Protein AF-A0A8C8AWQ1-F1 (afdb_monomer)

Mean predicted aligned error: 13.78 Å

Nearest PDB structures (foldseek):
  6zov-assembly3_C  TM=9.396E-01  e=3.292E-03  Homo sapiens
  7wr7-assembly1_B  TM=6.145E-01  e=1.605E-03  Homo sa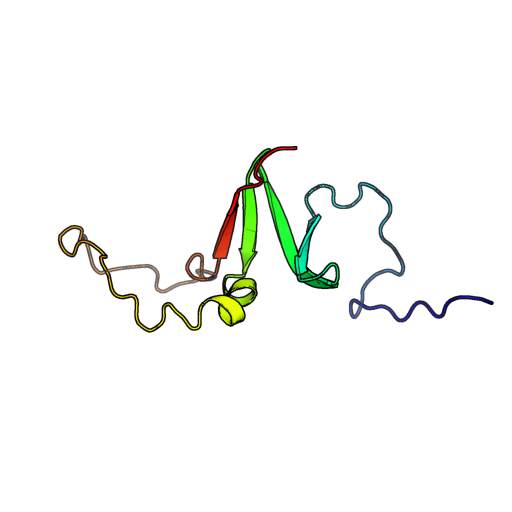piens
  8h3s-assembly1_B  TM=6.093E-01  e=1.408E-03  Homo sapiens
  5lpe-assembly1_A  TM=8.567E-01  e=2.337E-02  Homo sapiens
  5lpf-assembly1_A  TM=8.624E-01  e=9.213E-02  Homo sapiens

InterPro domains:
  IPR001254 Serine proteases, trypsin domain [PF00089] (12-54)
  IPR009003 Peptidase S1, PA clan [SSF50494] (6-58)
  IPR018114 Serine proteases, trypsin family, histidine active site [PS00134] (46-51)

Structure (mmCIF, N/CA/C/O backbone):
data_AF-A0A8C8AWQ1-F1
#
_entry.id   AF-A0A8C8AWQ1-F1
#
loop_
_atom_site.group_PDB
_atom_site.id
_atom_site.type_symbol
_atom_site.label_atom_id
_atom_site.label_alt_id
_atom_site.label_comp_id
_atom_site.label_asym_id
_atom_site.label_entity_id
_atom_site.label_seq_id
_atom_site.pdbx_PDB_ins_code
_atom_site.Cartn_x
_atom_site.Cartn_y
_atom_site.Cartn_z
_atom_site.occupancy
_atom_site.B_iso_or_equiv
_atom_site.auth_seq_id
_atom_site.auth_comp_id
_atom_site.auth_asym_id
_atom_site.auth_atom_id
_atom_site.pdbx_PDB_model_num
ATOM 1 N N . MET A 1 1 ? 30.362 2.283 -9.568 1.00 41.50 1 MET A N 1
ATOM 2 C CA . MET A 1 1 ? 29.654 1.070 -10.035 1.00 41.50 1 MET A CA 1
ATOM 3 C C . MET A 1 1 ? 28.207 1.457 -10.306 1.00 41.50 1 MET A C 1
ATOM 5 O O . MET A 1 1 ? 27.498 1.775 -9.361 1.00 41.50 1 MET A O 1
ATOM 9 N N . ALA A 1 2 ? 27.794 1.551 -11.573 1.00 49.84 2 ALA A N 1
ATOM 10 C CA . ALA A 1 2 ? 26.416 1.897 -11.918 1.00 49.84 2 ALA A CA 1
ATOM 11 C C . ALA A 1 2 ? 25.510 0.694 -11.621 1.00 49.84 2 ALA A C 1
ATOM 13 O O . ALA A 1 2 ? 25.722 -0.400 -12.142 1.00 49.84 2 ALA A O 1
ATOM 14 N N . LYS A 1 3 ? 24.536 0.885 -10.731 1.00 57.88 3 LYS A N 1
ATOM 15 C CA . LYS A 1 3 ? 23.502 -0.101 -10.416 1.00 57.88 3 LYS A CA 1
ATOM 16 C C . LYS A 1 3 ? 22.700 -0.341 -11.694 1.00 57.88 3 LYS A C 1
ATOM 18 O O . LYS A 1 3 ? 22.027 0.573 -12.153 1.00 57.88 3 LYS A O 1
ATOM 23 N N . SER A 1 4 ? 22.789 -1.539 -12.270 1.00 60.25 4 SER A N 1
ATOM 24 C CA . SER A 1 4 ? 21.901 -1.946 -13.361 1.00 60.25 4 SER A CA 1
ATOM 25 C C . SER A 1 4 ? 20.463 -1.885 -12.843 1.00 60.25 4 SER A C 1
ATOM 27 O O . SER A 1 4 ? 20.040 -2.722 -12.039 1.00 60.25 4 SER A O 1
ATOM 29 N N . SER A 1 5 ? 19.738 -0.832 -13.217 1.00 65.12 5 SER A N 1
ATOM 30 C CA . SER A 1 5 ? 18.315 -0.679 -12.944 1.00 65.12 5 SER A CA 1
ATOM 31 C C . SER A 1 5 ? 17.559 -1.598 -13.894 1.00 65.12 5 SER A C 1
ATOM 33 O O . SER A 1 5 ? 16.985 -1.173 -14.892 1.00 65.12 5 SER A O 1
ATOM 35 N N . SER A 1 6 ? 17.562 -2.897 -13.588 1.00 68.38 6 SER A N 1
ATOM 36 C CA . SER A 1 6 ? 16.539 -3.775 -14.146 1.00 68.38 6 SER A CA 1
ATOM 37 C C . SER A 1 6 ? 15.183 -3.147 -13.825 1.00 68.38 6 SER A C 1
ATOM 39 O O . SER A 1 6 ? 14.831 -2.955 -12.655 1.00 68.38 6 SER A O 1
ATOM 41 N N . LEU A 1 7 ? 14.460 -2.741 -14.870 1.00 73.69 7 LEU A N 1
ATOM 42 C CA . LEU A 1 7 ? 13.104 -2.229 -14.740 1.00 73.69 7 LEU A CA 1
ATOM 43 C C . LEU A 1 7 ? 12.271 -3.343 -14.104 1.00 73.69 7 LEU A C 1
ATOM 45 O O . LEU A 1 7 ? 11.996 -4.362 -14.730 1.00 73.69 7 LEU A O 1
ATOM 49 N N . ARG A 1 8 ? 11.917 -3.176 -12.824 1.00 80.56 8 ARG A N 1
ATOM 50 C CA . ARG A 1 8 ? 11.103 -4.163 -12.094 1.00 80.56 8 ARG A CA 1
ATOM 51 C C . ARG A 1 8 ? 9.661 -4.199 -12.594 1.00 80.56 8 ARG A C 1
ATOM 53 O O . ARG A 1 8 ? 8.967 -5.183 -12.370 1.00 80.56 8 ARG A O 1
ATOM 60 N N . ILE A 1 9 ? 9.230 -3.123 -13.249 1.00 84.81 9 ILE A N 1
ATOM 61 C CA . ILE A 1 9 ? 7.928 -2.981 -13.891 1.00 84.81 9 ILE A CA 1
ATOM 62 C C . ILE A 1 9 ? 8.157 -3.001 -15.405 1.00 84.81 9 ILE A C 1
ATOM 64 O O . ILE A 1 9 ? 8.866 -2.145 -15.934 1.00 84.81 9 ILE A O 1
ATOM 68 N N . VAL A 1 10 ? 7.585 -3.987 -16.100 1.00 89.06 10 VAL A N 1
ATOM 69 C CA . VAL A 1 10 ? 7.716 -4.138 -17.560 1.00 89.06 10 VAL A CA 1
ATOM 70 C C . VAL A 1 10 ? 7.089 -2.928 -18.258 1.00 89.06 10 VAL A C 1
ATOM 72 O O . VAL A 1 10 ? 5.944 -2.587 -17.980 1.00 89.06 10 VAL A O 1
ATOM 75 N N . GLY A 1 11 ? 7.847 -2.265 -19.136 1.00 89.38 11 GLY A N 1
ATOM 76 C CA . GLY A 1 11 ? 7.420 -1.023 -19.797 1.00 89.38 11 GLY A CA 1
ATOM 77 C C . GLY A 1 11 ? 7.372 0.205 -18.877 1.00 89.38 11 GLY A C 1
ATOM 78 O O . GLY A 1 11 ? 6.908 1.260 -19.298 1.00 89.38 11 GLY A O 1
ATOM 79 N N . GLY A 1 12 ? 7.828 0.075 -17.627 1.00 85.25 12 GLY A N 1
ATOM 80 C CA . GLY A 1 12 ? 7.881 1.169 -16.665 1.00 85.25 12 GLY A CA 1
ATOM 81 C C . GLY A 1 12 ? 9.084 2.093 -16.858 1.00 85.25 12 GLY A C 1
ATOM 82 O O . GLY A 1 12 ? 10.007 1.811 -17.622 1.00 85.25 12 GLY A O 1
ATOM 83 N N . LEU A 1 13 ? 9.080 3.196 -16.111 1.00 86.56 13 LEU A N 1
ATOM 84 C CA . LEU A 1 13 ? 10.198 4.135 -16.036 1.00 86.56 13 LEU A CA 1
ATOM 85 C C . LEU A 1 13 ? 11.220 3.699 -14.974 1.00 86.56 13 LEU A C 1
ATOM 87 O O . LEU A 1 13 ? 10.914 2.920 -14.069 1.00 86.56 13 LEU A O 1
ATOM 91 N N . SER A 1 14 ? 12.449 4.209 -15.084 1.00 80.00 14 SER A N 1
ATOM 92 C CA . SER A 1 14 ? 13.580 3.838 -14.219 1.00 80.00 14 SER A CA 1
ATOM 93 C C . SER A 1 14 ? 13.409 4.230 -12.750 1.00 80.00 14 SER A C 1
ATOM 95 O O . SER A 1 14 ? 14.003 3.592 -11.879 1.00 80.00 14 SER A O 1
ATOM 97 N N . SER A 1 15 ? 12.619 5.263 -12.467 1.00 82.44 15 SER A N 1
ATOM 98 C CA . SER A 1 15 ? 12.369 5.768 -11.117 1.00 82.44 15 SER A CA 1
ATOM 99 C C . SER A 1 15 ? 11.106 6.622 -11.089 1.00 82.44 15 SER A C 1
ATOM 101 O O . SER A 1 15 ? 10.844 7.347 -12.044 1.00 82.44 15 SER A O 1
ATOM 103 N N . ALA A 1 16 ? 10.366 6.547 -9.985 1.00 87.44 16 ALA A N 1
ATOM 104 C CA . ALA A 1 16 ? 9.404 7.572 -9.596 1.00 87.44 16 ALA A CA 1
ATOM 105 C C . ALA A 1 16 ? 10.102 8.559 -8.651 1.00 87.44 16 ALA A C 1
ATOM 107 O O . ALA A 1 16 ? 10.947 8.142 -7.849 1.00 87.44 16 ALA A O 1
ATOM 108 N N . GLU A 1 17 ? 9.759 9.836 -8.742 1.00 91.31 17 GLU A N 1
ATOM 109 C CA . GLU A 1 17 ? 10.163 10.843 -7.771 1.00 91.31 17 GLU A CA 1
ATOM 110 C C . GLU A 1 17 ? 9.296 10.753 -6.508 1.00 91.31 17 GLU A C 1
ATOM 112 O O . GLU A 1 17 ? 8.190 10.194 -6.485 1.00 91.31 17 GLU A O 1
ATOM 117 N N . THR A 1 18 ? 9.822 11.280 -5.403 1.00 90.38 18 THR A N 1
ATOM 118 C CA . THR A 1 18 ? 9.072 11.349 -4.148 1.00 90.38 18 THR A CA 1
ATOM 119 C C . THR A 1 18 ? 7.843 12.228 -4.346 1.00 90.38 18 THR A C 1
ATOM 121 O O . THR A 1 18 ? 7.968 13.426 -4.572 1.00 90.38 18 THR A O 1
ATOM 124 N N . GLY A 1 19 ? 6.658 11.640 -4.187 1.00 92.38 19 GLY A N 1
ATOM 125 C CA . GLY A 1 19 ? 5.393 12.364 -4.303 1.00 92.38 19 GLY A CA 1
ATOM 126 C C . GLY A 1 19 ? 4.687 12.220 -5.649 1.00 92.38 19 GLY A C 1
ATOM 127 O O . GLY A 1 19 ? 3.568 12.707 -5.751 1.00 92.38 19 GLY A O 1
ATOM 128 N N . ASP A 1 20 ? 5.247 11.492 -6.622 1.00 94.56 20 ASP A N 1
ATOM 129 C CA . ASP A 1 20 ? 4.537 11.191 -7.879 1.00 94.56 20 ASP A CA 1
ATOM 130 C C . ASP A 1 20 ? 3.223 10.434 -7.624 1.00 94.56 20 ASP A C 1
ATOM 132 O O . ASP A 1 20 ? 2.217 10.643 -8.299 1.00 94.56 20 ASP A O 1
ATOM 136 N N . TRP A 1 21 ? 3.233 9.551 -6.616 1.00 94.69 21 TRP A N 1
ATOM 137 C CA . TRP A 1 21 ? 2.122 8.663 -6.268 1.00 94.69 21 TRP A CA 1
ATOM 138 C C . TRP A 1 21 ? 1.942 8.596 -4.743 1.00 94.69 21 TRP A C 1
ATOM 140 O O . TRP A 1 21 ? 2.237 7.566 -4.132 1.00 94.69 21 TRP A O 1
ATOM 150 N N . PRO A 1 22 ? 1.476 9.675 -4.086 1.00 94.69 22 PRO A N 1
ATOM 151 C CA . PRO A 1 22 ? 1.451 9.771 -2.623 1.00 94.69 22 PRO A CA 1
ATOM 152 C C . PRO A 1 22 ? 0.480 8.775 -1.971 1.00 94.69 22 PRO A C 1
ATOM 154 O O . PRO A 1 22 ? 0.582 8.488 -0.782 1.00 94.69 22 PRO A O 1
ATOM 157 N N . TRP A 1 23 ? -0.448 8.215 -2.748 1.00 96.12 23 TRP A N 1
ATOM 158 C CA . TRP A 1 23 ? -1.353 7.152 -2.317 1.00 96.12 23 TRP A CA 1
ATOM 159 C C . TRP A 1 23 ? -0.767 5.740 -2.445 1.00 96.12 23 TRP A C 1
ATOM 161 O O . TRP A 1 23 ? -1.397 4.793 -1.975 1.00 96.12 23 TRP A O 1
ATOM 171 N N . GLN A 1 24 ? 0.389 5.556 -3.087 1.00 96.00 24 GLN A N 1
ATOM 172 C CA . GLN A 1 24 ? 0.974 4.232 -3.290 1.00 96.00 24 GLN A CA 1
ATOM 173 C C . GLN A 1 24 ? 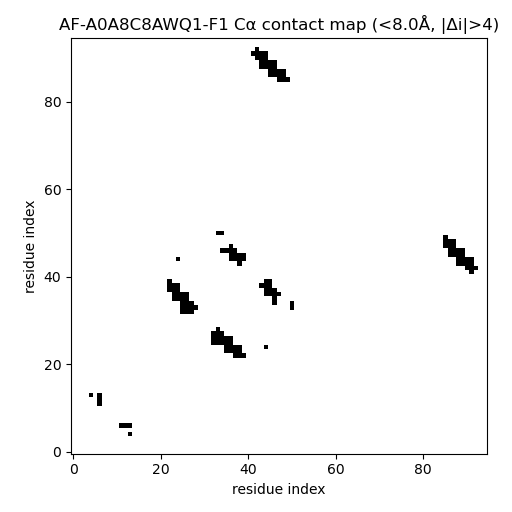1.567 3.696 -1.984 1.00 96.00 24 GLN A C 1
ATOM 175 O O . GLN A 1 24 ? 2.493 4.271 -1.417 1.00 96.00 24 GLN A O 1
ATOM 180 N N . ALA A 1 25 ? 1.071 2.545 -1.535 1.00 95.62 25 ALA A N 1
ATOM 181 C CA . ALA A 1 25 ? 1.520 1.881 -0.320 1.00 95.62 25 ALA A CA 1
ATOM 182 C C . ALA A 1 25 ? 2.126 0.500 -0.615 1.00 95.62 25 ALA A C 1
ATOM 184 O O . ALA A 1 25 ? 1.726 -0.214 -1.537 1.00 95.62 25 ALA A O 1
ATOM 185 N N . SER A 1 26 ? 3.097 0.111 0.212 1.00 94.12 26 SER A N 1
ATOM 186 C CA . SER A 1 26 ? 3.756 -1.196 0.172 1.00 94.12 26 SER A CA 1
ATOM 187 C C . SER A 1 26 ? 3.256 -2.049 1.334 1.00 94.12 26 SER A C 1
ATOM 189 O O . SER A 1 26 ? 3.531 -1.738 2.493 1.00 94.12 26 SER A O 1
ATOM 191 N N . LEU A 1 27 ? 2.546 -3.139 1.036 1.00 92.75 27 LEU A N 1
ATOM 192 C CA . LEU A 1 27 ? 2.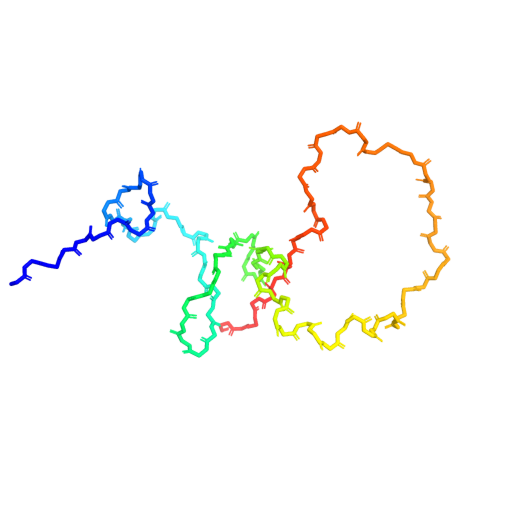232 -4.156 2.035 1.00 92.75 27 LEU A CA 1
ATOM 193 C C . LEU A 1 27 ? 3.458 -5.040 2.236 1.00 92.75 27 LEU A C 1
ATOM 195 O O . LEU A 1 27 ? 3.927 -5.694 1.297 1.00 92.75 27 LEU A O 1
ATOM 199 N N . GLN A 1 28 ? 3.968 -5.062 3.465 1.00 91.88 28 GLN A N 1
ATOM 200 C CA . GLN A 1 28 ? 5.190 -5.778 3.810 1.00 91.88 28 GLN A CA 1
ATOM 201 C C . GLN A 1 28 ? 4.938 -6.889 4.828 1.00 91.88 28 GLN A C 1
ATOM 203 O O . GLN A 1 28 ? 4.100 -6.773 5.721 1.00 91.88 28 GLN A O 1
ATOM 208 N N . TYR A 1 29 ? 5.708 -7.966 4.708 1.00 85.69 29 TYR A N 1
ATOM 209 C CA . TYR A 1 29 ? 5.811 -9.016 5.717 1.00 85.69 29 TYR A CA 1
ATOM 210 C C . TYR A 1 29 ? 7.287 -9.302 5.977 1.00 85.69 29 TYR A C 1
ATOM 212 O O . TYR A 1 29 ? 8.031 -9.542 5.025 1.00 85.69 29 TYR A O 1
ATOM 220 N N . ASN A 1 30 ? 7.708 -9.251 7.244 1.00 90.38 30 ASN A N 1
ATOM 221 C CA . ASN A 1 30 ? 9.115 -9.338 7.657 1.00 90.38 30 ASN A CA 1
ATOM 222 C C . ASN A 1 30 ? 10.015 -8.340 6.900 1.00 90.38 30 ASN A C 1
ATOM 224 O O . ASN A 1 30 ? 11.076 -8.715 6.412 1.00 90.38 30 ASN A O 1
ATOM 228 N N . ASN A 1 31 ? 9.565 -7.085 6.759 1.00 91.12 31 ASN A N 1
ATOM 229 C CA . ASN A 1 31 ? 10.255 -6.011 6.020 1.00 91.12 31 ASN A CA 1
ATOM 230 C C . ASN A 1 31 ? 10.499 -6.303 4.524 1.00 91.12 31 ASN A C 1
ATOM 232 O O . ASN A 1 31 ? 11.363 -5.696 3.893 1.00 91.12 31 ASN A O 1
ATOM 236 N N . ILE A 1 32 ? 9.745 -7.241 3.943 1.00 90.56 32 ILE A N 1
ATOM 237 C CA . ILE A 1 32 ? 9.806 -7.583 2.520 1.00 90.56 32 ILE A CA 1
ATOM 238 C C . ILE A 1 32 ? 8.482 -7.195 1.865 1.00 90.56 32 ILE A C 1
ATOM 240 O O . ILE A 1 32 ? 7.417 -7.612 2.325 1.00 90.56 32 ILE A O 1
ATOM 244 N N . HIS A 1 33 ? 8.551 -6.431 0.770 1.00 91.88 33 HIS A N 1
ATOM 245 C CA . HIS A 1 33 ? 7.397 -6.095 -0.069 1.00 91.88 33 HIS A CA 1
ATOM 246 C C . HIS A 1 33 ? 6.719 -7.358 -0.613 1.00 91.88 33 HIS A C 1
ATOM 248 O O . HIS A 1 33 ? 7.381 -8.225 -1.185 1.00 91.88 33 HIS A O 1
ATOM 254 N N . ARG A 1 34 ? 5.396 -7.445 -0.451 1.00 91.25 34 ARG A N 1
ATOM 255 C CA . ARG A 1 34 ? 4.574 -8.560 -0.945 1.00 91.25 34 ARG A CA 1
ATOM 256 C C . ARG A 1 34 ? 3.540 -8.117 -1.966 1.00 91.25 34 ARG A C 1
ATOM 258 O O . ARG A 1 34 ? 3.363 -8.799 -2.966 1.00 91.25 34 ARG A O 1
ATOM 265 N N . CYS A 1 35 ? 2.881 -6.992 -1.709 1.00 93.38 35 CYS A N 1
ATOM 266 C CA . CYS A 1 35 ? 1.818 -6.468 -2.556 1.00 93.38 35 CYS A CA 1
ATOM 267 C C . CYS A 1 35 ? 1.775 -4.941 -2.539 1.00 93.38 35 CYS A C 1
ATOM 269 O O . CYS A 1 35 ? 2.223 -4.299 -1.585 1.00 93.38 35 CYS A O 1
ATOM 271 N N . GLY A 1 36 ? 1.168 -4.366 -3.576 1.00 93.69 36 GLY A N 1
ATOM 272 C CA . GLY A 1 36 ? 0.757 -2.964 -3.591 1.00 93.69 36 GLY A CA 1
ATOM 273 C C . GLY A 1 36 ? -0.564 -2.733 -2.853 1.00 93.69 36 GLY A C 1
ATOM 274 O O . GLY A 1 36 ? -1.390 -3.638 -2.710 1.00 93.69 36 GLY A O 1
ATOM 275 N N . ALA A 1 37 ? -0.764 -1.504 -2.396 1.00 95.19 37 ALA A N 1
ATOM 276 C CA . ALA A 1 37 ? -2.023 -1.007 -1.857 1.00 95.19 37 ALA A CA 1
ATOM 277 C C . ALA A 1 37 ? -2.183 0.484 -2.184 1.00 95.19 37 ALA A C 1
ATOM 279 O O . ALA A 1 37 ? -1.211 1.158 -2.518 1.00 95.19 37 ALA A O 1
ATOM 280 N N . THR A 1 38 ? -3.402 1.000 -2.058 1.00 96.19 38 THR A N 1
ATOM 281 C CA . THR A 1 38 ? -3.729 2.406 -2.320 1.00 96.19 38 THR A CA 1
ATOM 282 C C . THR A 1 38 ? -4.348 3.046 -1.085 1.00 96.19 38 THR A C 1
ATOM 284 O O . THR A 1 38 ? -5.293 2.500 -0.517 1.00 96.19 38 THR A O 1
ATOM 287 N N . LEU A 1 39 ? -3.831 4.202 -0.667 1.00 95.62 39 LEU A N 1
ATOM 288 C CA . LEU A 1 39 ? -4.413 5.038 0.381 1.00 95.62 39 LEU A CA 1
ATOM 289 C C . LEU A 1 39 ? -5.702 5.687 -0.119 1.00 95.62 39 LEU A C 1
ATOM 291 O O . LEU A 1 39 ? -5.682 6.458 -1.072 1.00 95.62 39 LEU A O 1
ATOM 295 N N . ILE A 1 40 ? -6.817 5.371 0.538 1.00 95.00 40 ILE A N 1
ATOM 296 C CA . ILE A 1 40 ? -8.153 5.874 0.176 1.00 95.00 40 ILE A CA 1
ATOM 297 C C . ILE A 1 40 ? -8.737 6.811 1.239 1.00 95.00 40 ILE A C 1
ATOM 299 O O . ILE A 1 40 ? -9.751 7.460 1.011 1.00 95.00 40 ILE A O 1
ATOM 303 N N . SER A 1 41 ? -8.116 6.872 2.418 1.00 92.75 41 SER A N 1
ATOM 304 C CA . SER A 1 41 ? -8.400 7.861 3.461 1.00 92.75 41 SER A CA 1
ATOM 305 C C . SER A 1 41 ? -7.230 7.926 4.439 1.00 92.75 41 SER A C 1
ATOM 307 O O . SER A 1 41 ? -6.369 7.049 4.427 1.00 92.75 41 SER A O 1
ATOM 309 N N . ASN A 1 42 ? -7.259 8.875 5.374 1.00 93.38 42 ASN A N 1
ATOM 310 C CA . ASN A 1 42 ? -6.260 9.023 6.437 1.00 93.38 42 ASN A CA 1
ATOM 311 C C . ASN A 1 42 ? -6.042 7.755 7.279 1.00 93.38 42 ASN A C 1
ATOM 313 O O . ASN A 1 42 ? -5.058 7.671 8.004 1.00 93.38 42 ASN A O 1
ATOM 317 N N . THR A 1 43 ? -6.963 6.785 7.237 1.00 92.75 43 THR A N 1
ATOM 318 C CA . THR A 1 43 ? -6.858 5.581 8.065 1.00 92.75 43 THR A CA 1
ATOM 319 C C . THR A 1 43 ? -7.184 4.273 7.351 1.00 92.75 43 THR A C 1
ATOM 321 O O . THR A 1 43 ? -7.301 3.240 8.013 1.00 92.75 43 THR A O 1
ATOM 324 N N . TRP A 1 44 ? -7.328 4.293 6.024 1.00 93.44 44 TRP A N 1
ATOM 325 C CA . TRP A 1 44 ? -7.678 3.105 5.246 1.00 93.44 44 TRP A CA 1
ATOM 326 C C . TRP A 1 44 ? -6.850 2.995 3.970 1.00 93.44 44 TRP A C 1
ATOM 328 O O . TRP A 1 44 ? -6.771 3.939 3.181 1.00 93.44 44 TRP A O 1
ATOM 338 N N . LEU A 1 45 ? -6.309 1.799 3.753 1.00 95.25 45 LEU A N 1
ATOM 339 C CA . LEU A 1 45 ? -5.788 1.344 2.473 1.00 95.25 45 LEU A CA 1
ATOM 340 C C . LEU A 1 45 ? -6.769 0.364 1.826 1.00 95.25 45 LEU A C 1
ATOM 342 O O . LEU A 1 45 ? -7.516 -0.332 2.519 1.00 95.25 45 LEU A O 1
ATOM 346 N N . VAL A 1 46 ? -6.680 0.231 0.509 1.00 93.88 46 VAL A N 1
ATOM 347 C CA . VAL A 1 46 ? -7.294 -0.861 -0.246 1.00 93.88 46 VAL A CA 1
ATOM 348 C C . VAL A 1 46 ? -6.231 -1.664 -0.991 1.00 93.88 46 VAL A C 1
ATOM 350 O O . VAL A 1 46 ? -5.262 -1.107 -1.503 1.00 93.88 46 VAL A O 1
ATOM 353 N N . SER A 1 47 ? -6.385 -2.985 -1.029 1.00 93.06 47 SER A N 1
ATOM 354 C CA . SER A 1 47 ? -5.509 -3.905 -1.763 1.00 93.06 47 SER A CA 1
ATOM 355 C C . SER A 1 47 ? -6.298 -5.119 -2.259 1.00 93.06 47 SER A C 1
ATOM 357 O O . SER A 1 47 ? -7.489 -5.258 -1.975 1.00 93.06 47 SER A O 1
ATOM 359 N N . ALA A 1 48 ? -5.651 -6.012 -3.002 1.00 90.94 48 ALA A N 1
ATOM 360 C CA . ALA A 1 48 ? -6.258 -7.258 -3.440 1.00 90.94 48 ALA A CA 1
ATOM 361 C C . ALA A 1 48 ? -6.337 -8.270 -2.283 1.00 90.94 48 ALA A C 1
ATOM 363 O O . ALA A 1 48 ? -5.380 -8.477 -1.542 1.00 90.94 48 ALA A O 1
ATOM 364 N N . ALA A 1 49 ? -7.458 -8.973 -2.161 1.00 86.31 49 ALA A N 1
ATOM 365 C CA . ALA A 1 49 ? -7.713 -9.949 -1.107 1.00 86.31 49 ALA A CA 1
ATOM 366 C C . ALA A 1 49 ? -6.736 -11.129 -1.131 1.00 86.31 49 ALA A C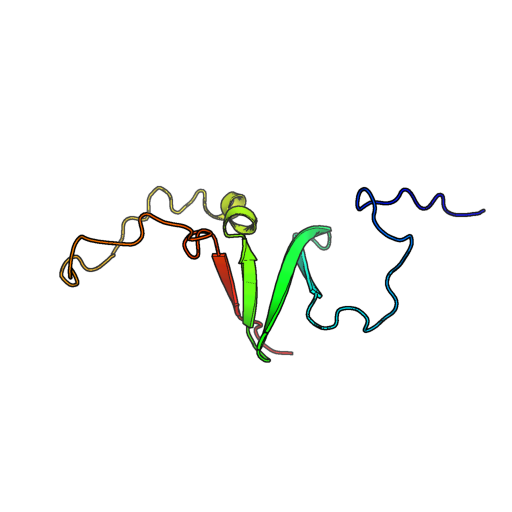 1
ATOM 368 O O . ALA A 1 49 ? -6.400 -11.687 -0.088 1.00 86.31 49 ALA A O 1
ATOM 369 N N . HIS A 1 50 ? -6.224 -11.497 -2.309 1.00 87.19 50 HIS A N 1
ATOM 370 C CA . HIS A 1 50 ? -5.237 -12.569 -2.417 1.00 87.19 50 HIS A CA 1
ATOM 371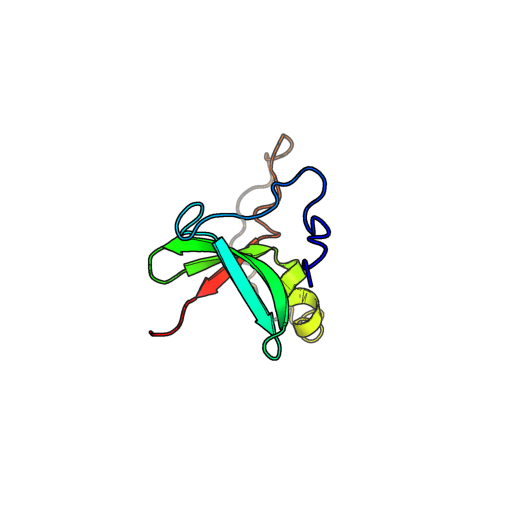 C C . HIS A 1 50 ? -3.894 -12.224 -1.764 1.00 87.19 50 HIS A C 1
ATOM 373 O O . HIS A 1 50 ? -3.186 -13.140 -1.365 1.00 87.19 50 HIS A O 1
ATOM 379 N N . CYS A 1 51 ? -3.589 -10.940 -1.549 1.00 87.38 51 CYS A N 1
ATOM 380 C CA . CYS A 1 51 ? -2.405 -10.513 -0.801 1.00 87.38 51 CYS A CA 1
ATOM 381 C C . CYS A 1 51 ? -2.420 -10.971 0.665 1.00 87.38 51 CYS A C 1
ATOM 383 O O . CYS A 1 51 ? -1.386 -10.953 1.329 1.00 87.38 51 CYS A O 1
ATOM 385 N N . PHE A 1 52 ? -3.584 -11.397 1.167 1.00 82.12 52 PHE A N 1
ATOM 386 C CA . PHE A 1 52 ? -3.782 -11.880 2.532 1.00 82.12 52 PHE A CA 1
ATOM 387 C C . PHE A 1 52 ? -4.113 -13.381 2.595 1.00 82.12 52 PHE A C 1
ATOM 389 O O . PHE A 1 52 ? -4.151 -13.943 3.691 1.00 82.12 52 PHE A O 1
ATOM 396 N N . ARG A 1 53 ? -4.330 -14.049 1.447 1.00 67.75 53 ARG A N 1
ATOM 397 C CA . ARG A 1 53 ? -4.805 -15.446 1.378 1.00 67.75 53 ARG A CA 1
ATOM 398 C C . ARG A 1 53 ? -3.843 -16.454 2.013 1.00 67.75 53 ARG A C 1
ATOM 400 O O . ARG A 1 53 ? -4.323 -17.373 2.669 1.00 67.75 53 ARG A O 1
ATOM 407 N N . ASP A 1 54 ? -2.530 -16.236 1.951 1.00 58.53 54 ASP A N 1
ATOM 408 C CA . ASP A 1 54 ? -1.543 -17.143 2.569 1.00 58.53 54 ASP A CA 1
ATOM 409 C C . ASP A 1 54 ? -1.553 -17.115 4.110 1.00 58.53 54 ASP A C 1
ATOM 411 O O . ASP A 1 54 ? -1.046 -18.029 4.753 1.00 58.53 54 ASP A O 1
ATOM 415 N N . ARG A 1 55 ? -2.182 -16.104 4.729 1.00 53.97 55 ARG A N 1
ATOM 416 C CA . ARG A 1 55 ? -2.478 -16.079 6.177 1.00 53.97 55 ARG A CA 1
ATOM 417 C C . ARG A 1 55 ? -3.935 -16.407 6.510 1.00 53.97 55 ARG A C 1
ATOM 419 O O . ARG A 1 55 ? -4.291 -16.471 7.682 1.00 53.97 55 ARG A O 1
ATOM 426 N N . LEU A 1 56 ? -4.763 -16.642 5.493 1.00 53.84 56 LEU A N 1
ATOM 427 C CA . LEU A 1 56 ? -6.183 -16.979 5.604 1.00 53.84 56 LEU A CA 1
ATOM 428 C C . LEU A 1 56 ? -6.477 -18.463 5.329 1.00 53.84 56 LEU A C 1
ATOM 430 O O . LEU A 1 56 ? -7.643 -18.855 5.290 1.00 53.84 56 LEU A O 1
ATOM 434 N N . LEU A 1 57 ? -5.454 -19.322 5.258 1.00 48.94 57 LEU A N 1
ATOM 435 C CA . LEU A 1 57 ? -5.609 -20.781 5.387 1.00 48.94 57 LEU A CA 1
ATOM 436 C C . LEU A 1 57 ? -5.943 -21.223 6.830 1.00 48.94 57 LEU A C 1
ATOM 438 O O . LEU A 1 57 ? -5.644 -22.340 7.231 1.00 48.94 57 LEU A O 1
ATOM 442 N N . LEU A 1 58 ? -6.602 -20.357 7.604 1.00 48.56 58 LEU A N 1
ATOM 443 C CA . LEU A 1 58 ? -7.373 -20.722 8.794 1.00 48.56 58 LEU A CA 1
ATOM 444 C C . LEU A 1 58 ? -8.852 -20.310 8.698 1.00 48.56 58 LEU A C 1
ATOM 446 O O . LEU A 1 58 ? -9.573 -20.475 9.672 1.00 48.56 58 LEU A O 1
ATOM 450 N N . LEU A 1 59 ? -9.339 -19.800 7.557 1.00 47.00 59 LEU A N 1
ATOM 451 C CA . LEU A 1 59 ? -10.761 -19.449 7.397 1.00 47.00 59 LEU A CA 1
ATOM 452 C C . LEU A 1 59 ? -11.397 -19.997 6.109 1.00 47.00 59 LEU A C 1
ATOM 454 O O . LEU A 1 59 ? -12.452 -19.518 5.710 1.00 47.00 59 LEU A O 1
ATOM 458 N N . GLN A 1 60 ? -10.852 -21.056 5.498 1.00 44.75 60 GLN A N 1
ATOM 459 C CA . GLN A 1 60 ? -11.732 -21.951 4.721 1.00 44.75 60 GLN A CA 1
ATOM 460 C C . GLN A 1 60 ? -12.636 -22.794 5.646 1.00 44.75 60 GLN A C 1
ATOM 462 O O . GLN A 1 60 ? -13.602 -23.386 5.183 1.00 44.75 60 GLN A O 1
ATOM 467 N N . THR A 1 61 ? -12.388 -22.781 6.963 1.00 40.44 61 THR A N 1
ATOM 468 C CA . THR A 1 61 ? -13.229 -23.418 7.994 1.00 40.44 61 THR A CA 1
ATOM 469 C C . THR A 1 61 ? -14.005 -22.433 8.876 1.00 40.44 61 THR A C 1
ATOM 471 O O . THR A 1 61 ? -14.635 -22.852 9.844 1.00 40.44 61 THR A O 1
ATOM 474 N N . ALA A 1 62 ? -14.045 -21.139 8.542 1.00 43.75 62 ALA A N 1
ATOM 475 C CA . ALA A 1 62 ? -14.888 -20.169 9.246 1.00 43.75 62 ALA A CA 1
ATOM 476 C C . ALA A 1 62 ? -16.049 -19.673 8.388 1.00 43.75 62 ALA A C 1
ATOM 478 O O . ALA A 1 62 ? -16.285 -18.479 8.220 1.00 43.75 62 ALA A O 1
ATOM 479 N N . THR A 1 63 ? -16.877 -20.611 7.949 1.00 42.66 63 THR A N 1
ATOM 480 C CA . THR A 1 63 ? -18.321 -20.374 7.954 1.00 42.66 63 THR A CA 1
ATOM 481 C C . THR A 1 63 ? -18.793 -20.290 9.413 1.00 42.66 63 THR A C 1
ATOM 483 O O . THR A 1 63 ? -19.333 -21.246 9.962 1.00 42.66 63 THR A O 1
ATOM 486 N N . ARG A 1 64 ? -18.533 -19.168 10.094 1.00 43.62 64 ARG A N 1
ATOM 487 C CA . ARG A 1 64 ? -19.114 -18.844 11.409 1.00 43.62 64 ARG A CA 1
ATOM 488 C C . ARG A 1 64 ? -19.027 -17.324 11.577 1.00 43.62 64 ARG A C 1
ATOM 490 O O . ARG A 1 64 ? -17.955 -16.807 11.832 1.00 43.62 64 ARG A O 1
ATOM 497 N N . SER A 1 65 ? -20.050 -16.505 11.380 1.00 43.41 65 SER A N 1
ATOM 498 C CA . SER A 1 65 ? -21.487 -16.704 11.256 1.00 43.41 65 SER A CA 1
ATOM 499 C C . SER A 1 65 ? -22.001 -15.571 10.359 1.00 43.41 65 SER A C 1
ATOM 501 O O . SER A 1 65 ? -22.220 -14.461 10.838 1.00 43.41 65 SER A O 1
ATOM 503 N N . TYR A 1 66 ? -22.152 -15.812 9.055 1.00 44.53 66 TYR A N 1
ATOM 504 C CA . TYR A 1 66 ? -22.995 -14.940 8.236 1.00 44.53 66 TYR A CA 1
ATOM 505 C C . TYR A 1 66 ? -24.440 -15.212 8.653 1.00 44.53 66 TYR A C 1
ATOM 507 O O . TYR A 1 66 ? -24.904 -16.346 8.571 1.00 44.53 66 TYR A O 1
ATOM 515 N N . ASN A 1 67 ? -25.114 -14.192 9.182 1.00 35.22 67 ASN A N 1
ATOM 516 C CA . ASN A 1 67 ? -26.499 -14.279 9.627 1.00 35.22 67 ASN A CA 1
ATOM 517 C C . ASN A 1 67 ? -27.414 -14.434 8.386 1.00 35.22 67 ASN A C 1
ATOM 519 O O . ASN A 1 67 ? -27.438 -13.520 7.559 1.00 35.22 67 ASN A O 1
ATOM 523 N N . PRO A 1 68 ? -28.122 -15.566 8.198 1.00 43.03 68 PRO A N 1
ATOM 524 C CA . PRO A 1 68 ? -28.765 -15.921 6.926 1.00 43.03 68 PRO A CA 1
ATOM 525 C C . PRO A 1 68 ? -30.096 -15.201 6.640 1.00 43.03 68 PRO A C 1
ATOM 527 O O . PRO A 1 68 ? -30.798 -15.571 5.704 1.00 43.03 68 PRO A O 1
ATOM 530 N N . THR A 1 69 ? -30.476 -14.180 7.411 1.00 44.62 69 THR A N 1
ATOM 531 C CA . THR A 1 69 ? -31.788 -13.520 7.278 1.00 44.62 69 THR A CA 1
ATOM 532 C C . THR A 1 69 ? -31.797 -12.231 6.461 1.00 44.62 69 THR A C 1
ATOM 534 O O . THR A 1 69 ? -32.872 -11.681 6.249 1.00 44.62 69 THR A O 1
ATOM 537 N N . PHE A 1 70 ? -30.664 -11.764 5.929 1.00 46.16 70 PHE A N 1
ATOM 538 C CA . PHE A 1 70 ? -30.661 -10.625 5.002 1.00 46.16 70 PHE A CA 1
ATOM 539 C C . PHE A 1 70 ? -30.441 -11.081 3.556 1.00 46.16 70 PHE A C 1
ATOM 541 O O . PHE A 1 70 ? -29.420 -10.802 2.934 1.00 46.16 70 PHE A O 1
ATOM 548 N N . LEU A 1 71 ? -31.422 -11.808 3.016 1.00 48.78 71 LEU A N 1
ATOM 549 C CA . LEU A 1 71 ? -31.653 -11.794 1.573 1.00 48.78 71 LEU A CA 1
ATOM 550 C C . LEU A 1 71 ? -32.394 -10.495 1.246 1.00 48.78 71 LEU A C 1
ATOM 552 O O . LEU A 1 71 ? -33.429 -10.210 1.850 1.00 48.78 71 LEU A O 1
ATOM 556 N N . PRO A 1 72 ? -31.929 -9.748 0.240 1.00 41.97 72 PRO A N 1
ATOM 557 C CA . PRO A 1 72 ? -32.874 -9.482 -0.826 1.00 41.97 72 PRO A CA 1
ATOM 558 C C . PRO A 1 72 ? -32.255 -9.697 -2.207 1.00 41.97 72 PRO A C 1
ATOM 560 O O . PRO A 1 72 ? -31.163 -9.239 -2.520 1.00 41.97 72 PRO A O 1
ATOM 563 N N . LEU A 1 73 ? -33.067 -10.346 -3.036 1.00 41.50 73 LEU A N 1
ATOM 564 C CA . LEU A 1 73 ? -33.145 -10.155 -4.477 1.00 41.50 73 LEU A CA 1
ATOM 565 C C . LEU A 1 73 ? -31.948 -10.629 -5.319 1.00 41.50 73 LEU A C 1
ATOM 567 O O . LEU A 1 73 ? -31.019 -9.903 -5.661 1.00 41.50 73 LEU A O 1
ATOM 571 N N . HIS A 1 74 ? -32.087 -11.870 -5.784 1.00 44.25 74 HIS A N 1
ATOM 572 C CA . HIS A 1 74 ? -31.614 -12.272 -7.103 1.00 44.25 74 HIS A CA 1
ATOM 573 C C . HIS A 1 74 ? -32.051 -11.238 -8.154 1.00 44.25 74 HIS A C 1
ATOM 575 O O . HIS A 1 74 ? -33.232 -11.181 -8.493 1.00 44.25 74 HIS A O 1
ATOM 581 N N . SER A 1 75 ? -31.109 -10.457 -8.683 1.00 41.81 75 SER A N 1
ATOM 582 C CA . SER A 1 75 ? -30.852 -10.282 -10.123 1.00 41.81 75 SER A CA 1
ATOM 583 C C . SER A 1 75 ? -30.069 -9.002 -10.404 1.00 41.81 75 SER A C 1
ATOM 585 O O . SER A 1 75 ? -30.322 -7.955 -9.822 1.00 41.81 75 SER A O 1
ATOM 587 N N . ALA A 1 76 ? -29.193 -9.123 -11.401 1.00 41.19 76 ALA A N 1
ATOM 588 C CA . ALA A 1 76 ? -28.499 -8.063 -12.124 1.00 41.19 76 ALA A CA 1
ATOM 589 C C . ALA A 1 76 ? -27.258 -7.460 -11.450 1.00 41.19 76 ALA A C 1
ATOM 591 O O . ALA A 1 76 ? -27.299 -6.349 -10.948 1.00 41.19 76 ALA A O 1
ATOM 592 N N . MET A 1 77 ? -26.118 -8.148 -11.603 1.00 43.72 77 MET A N 1
ATOM 593 C CA . MET A 1 77 ? -24.897 -7.526 -12.152 1.00 43.72 77 MET A CA 1
ATOM 594 C C . MET A 1 77 ? -24.172 -8.522 -13.063 1.00 43.72 77 MET A C 1
ATOM 596 O O . MET A 1 77 ? -23.055 -8.960 -12.808 1.00 43.72 77 MET A O 1
ATOM 600 N N . HIS A 1 78 ? -24.852 -8.912 -14.141 1.00 44.66 78 HIS A N 1
ATOM 601 C CA . HIS A 1 78 ? -24.267 -9.674 -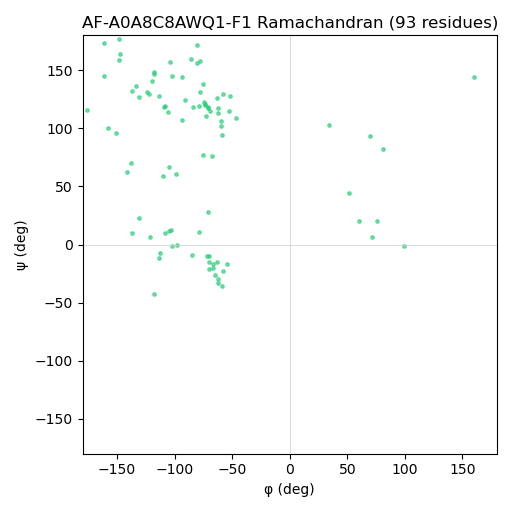15.24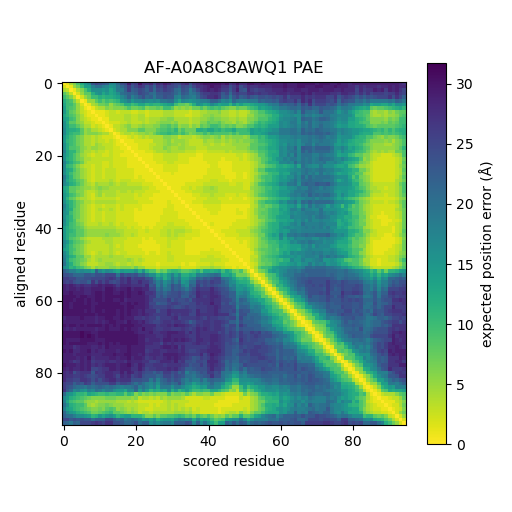1 1.00 44.66 78 HIS A CA 1
ATOM 602 C C . HIS A 1 78 ? -23.924 -8.712 -16.386 1.00 44.66 78 HIS A C 1
ATOM 604 O O . HIS A 1 78 ? -24.522 -8.785 -17.448 1.00 44.66 78 HIS A O 1
ATOM 610 N N . SER A 1 79 ? -23.041 -7.741 -16.129 1.00 52.19 79 SER A N 1
ATOM 611 C CA . SER A 1 79 ? -22.290 -7.002 -17.156 1.00 52.19 79 SER A CA 1
ATOM 612 C C . SER A 1 79 ? -21.302 -6.037 -16.475 1.00 52.19 79 SER A C 1
ATOM 614 O O . SER A 1 79 ? -21.720 -5.122 -15.777 1.00 52.19 79 SER A O 1
ATOM 616 N N . GLN A 1 80 ? -19.996 -6.260 -16.662 1.00 40.75 80 GLN A N 1
ATOM 617 C CA . GLN A 1 80 ? -18.876 -5.318 -16.419 1.00 40.75 80 GLN A CA 1
ATOM 618 C C . GLN A 1 80 ? -18.361 -4.999 -14.991 1.00 40.75 80 GLN A C 1
ATOM 620 O O . GLN A 1 80 ? -17.616 -4.034 -14.826 1.00 40.75 80 GLN A O 1
ATOM 625 N N . HIS A 1 81 ? -18.599 -5.825 -13.966 1.00 38.22 81 HIS A N 1
ATOM 626 C CA . HIS A 1 81 ? -18.032 -5.566 -12.630 1.00 38.22 81 HIS A CA 1
ATOM 627 C C . HIS A 1 81 ? -16.693 -6.275 -12.385 1.00 38.22 81 HIS A C 1
ATOM 629 O O . HIS A 1 81 ? -16.640 -7.478 -12.131 1.00 38.22 81 HIS A O 1
ATOM 635 N N . PHE A 1 82 ? -15.603 -5.499 -12.383 1.00 40.78 82 PHE A N 1
ATOM 636 C CA . PHE A 1 82 ? -14.391 -5.862 -11.646 1.00 40.78 82 PHE A CA 1
ATOM 637 C C . PHE A 1 82 ? -14.780 -6.175 -10.191 1.00 40.78 82 PHE A C 1
ATOM 639 O O . PHE A 1 82 ? -15.487 -5.415 -9.531 1.00 40.78 82 PHE A O 1
ATOM 646 N N . PHE A 1 83 ? -14.356 -7.342 -9.718 1.00 45.03 83 PHE A N 1
ATOM 647 C CA . PHE A 1 83 ? -14.737 -7.956 -8.448 1.00 45.03 83 PHE A CA 1
ATOM 648 C C . PHE A 1 83 ? -14.401 -7.059 -7.232 1.00 45.03 83 PHE A C 1
ATOM 650 O O . PHE A 1 83 ? -13.322 -7.170 -6.652 1.00 45.03 83 PHE A O 1
ATOM 657 N N . VAL A 1 84 ? -15.345 -6.244 -6.748 1.00 54.25 84 VAL A N 1
ATOM 658 C CA . VAL A 1 84 ? -15.255 -5.637 -5.396 1.00 54.25 84 VAL A CA 1
ATOM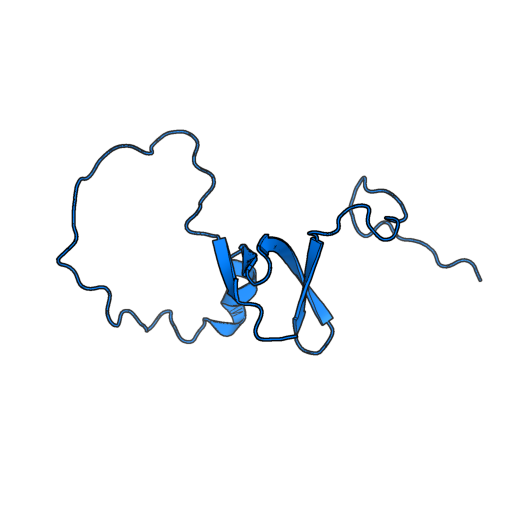 659 C C . VAL A 1 84 ? -15.151 -6.708 -4.298 1.00 54.25 84 VAL A C 1
ATOM 661 O O . VAL A 1 84 ? -14.561 -6.470 -3.249 1.00 54.25 84 VAL A O 1
ATOM 664 N N . SER A 1 85 ? -15.613 -7.937 -4.568 1.00 55.91 85 SER A N 1
ATOM 665 C CA . SER A 1 85 ? -15.452 -9.096 -3.674 1.00 55.91 85 SER A CA 1
ATOM 666 C C . SER A 1 85 ? -14.004 -9.613 -3.566 1.00 55.91 85 SER A C 1
ATOM 668 O O . SER A 1 85 ? -13.728 -10.442 -2.700 1.00 55.91 85 SER A O 1
ATOM 670 N N . SER A 1 86 ? -13.072 -9.137 -4.401 1.00 73.12 86 SER A N 1
ATOM 671 C CA . SER A 1 86 ? -11.643 -9.481 -4.311 1.00 73.12 86 SER A CA 1
ATOM 672 C C . SER A 1 86 ? -10.798 -8.371 -3.686 1.00 73.12 86 SER A C 1
ATOM 674 O O . SER A 1 86 ? -9.577 -8.435 -3.781 1.00 73.12 86 SER A O 1
ATOM 676 N N . MET A 1 87 ? -11.402 -7.353 -3.069 1.00 81.31 87 MET A N 1
ATOM 677 C CA . MET A 1 87 ? -10.685 -6.248 -2.425 1.00 81.31 87 MET A CA 1
ATOM 678 C C . MET A 1 87 ? -10.675 -6.430 -0.901 1.00 81.31 87 MET A C 1
ATOM 680 O O . MET A 1 87 ? -11.624 -6.940 -0.312 1.00 81.31 87 MET A O 1
ATOM 684 N N . THR A 1 88 ? -9.590 -6.024 -0.246 1.00 85.38 88 THR A N 1
ATOM 685 C CA . THR A 1 88 ? -9.465 -6.007 1.216 1.00 85.38 88 THR A CA 1
ATOM 686 C C . THR A 1 88 ? -9.104 -4.607 1.681 1.00 85.38 88 THR A C 1
ATOM 688 O O . THR A 1 88 ? -8.173 -3.989 1.160 1.00 85.38 88 THR A O 1
ATOM 691 N N . PHE A 1 89 ? -9.847 -4.127 2.675 1.00 88.50 89 PHE A N 1
ATOM 692 C CA . PHE A 1 89 ? -9.613 -2.851 3.336 1.00 88.50 89 PHE A CA 1
ATOM 693 C C . PHE A 1 89 ? -8.700 -3.063 4.541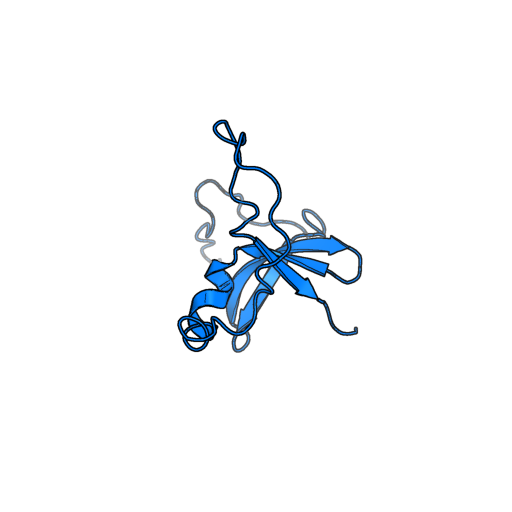 1.00 88.50 89 PHE A C 1
ATOM 695 O O . PHE A 1 89 ? -9.001 -3.872 5.419 1.00 88.50 89 PHE A O 1
ATOM 702 N N . VAL A 1 90 ? -7.586 -2.337 4.589 1.00 87.88 90 VAL A N 1
ATOM 703 C CA . VAL A 1 90 ? -6.621 -2.407 5.691 1.00 87.88 90 VAL A CA 1
ATOM 704 C C . VAL A 1 90 ? -6.717 -1.123 6.499 1.00 87.88 90 VAL A C 1
ATOM 706 O O . VAL A 1 90 ? -6.480 -0.037 5.968 1.00 87.88 90 VAL A O 1
ATOM 709 N N . LYS A 1 91 ? -7.059 -1.236 7.785 1.00 89.69 91 LYS A N 1
ATOM 710 C CA . LYS A 1 91 ? -7.047 -0.103 8.713 1.00 89.69 91 LYS A CA 1
ATOM 711 C C . LYS A 1 91 ? -5.600 0.225 9.066 1.00 89.69 91 LYS A C 1
ATOM 713 O O . LYS A 1 91 ? -4.889 -0.626 9.597 1.00 89.69 91 LYS A O 1
ATOM 718 N N . LEU A 1 92 ? -5.182 1.460 8.820 1.00 86.12 92 LEU A N 1
ATOM 719 C CA . LEU A 1 92 ? -3.957 1.985 9.410 1.00 86.12 92 LEU A CA 1
ATOM 720 C C . LEU A 1 92 ? -4.249 2.226 10.894 1.00 86.12 92 LEU A C 1
ATOM 722 O O . LEU A 1 92 ? -5.082 3.068 11.243 1.00 86.12 92 LEU A O 1
ATOM 726 N N . GLN A 1 93 ? -3.640 1.422 11.763 1.00 69.81 93 GLN A N 1
ATOM 727 C CA . GLN A 1 93 ? -3.629 1.699 13.194 1.00 69.81 93 GLN A CA 1
ATOM 728 C C . GLN A 1 93 ? -2.485 2.673 13.458 1.00 69.81 93 GLN A C 1
ATOM 730 O O . GLN A 1 93 ? -1.351 2.334 13.147 1.00 69.81 93 GLN A O 1
ATOM 735 N N . GLY A 1 94 ? -2.835 3.858 13.966 1.00 55.81 94 GLY A N 1
ATOM 736 C CA . GLY A 1 94 ? -1.954 4.851 14.590 1.00 55.81 94 GLY A CA 1
ATOM 737 C C . GLY A 1 94 ? -0.535 4.972 14.035 1.00 55.81 94 GLY A C 1
ATOM 738 O O . GLY A 1 94 ? 0.344 4.199 14.407 1.00 55.81 94 GLY A O 1
ATOM 739 N N . MET A 1 95 ? -0.305 6.021 13.243 1.00 45.31 95 MET A N 1
ATOM 740 C CA . MET A 1 95 ? 0.860 6.857 13.550 1.00 45.31 95 MET A CA 1
ATOM 741 C C . MET A 1 95 ? 0.675 7.467 14.939 1.00 45.31 95 MET A C 1
ATOM 743 O O . MET A 1 95 ? -0.499 7.762 15.274 1.00 45.31 95 MET A O 1
#

Solvent-accessible surface area (backbone atoms only — not comparable to full-atom values): 6595 Å² total; per-residue (Å²): 132,84,77,81,75,72,59,87,46,88,94,54,72,95,71,82,63,93,69,78,57,79,41,66,41,76,44,61,60,95,91,36,81,77,40,68,30,38,54,78,51,102,44,34,33,40,32,55,37,72,79,49,44,90,79,39,82,74,50,86,79,52,91,71,78,81,75,86,81,78,76,80,76,96,76,85,84,90,73,89,72,79,63,70,89,45,51,37,79,43,72,59,76,74,132

pLDDT: mean 71.51, std 21.57, range [35.22, 96.19]

Organism: NCBI:txid257818

Radius of gyration: 18.7 Å; Cα contacts (8 Å, |Δi|>4): 73; chains: 1; bounding box: 63×36×34 Å

Sequence (95 aa):
MAKSSSLRIVGGLSSAETGDWPWQASLQYNNIHRCGATLISNTWLVSAAHCFRDRLLLLQTATRSYNPTFLPLHSAMHSQHFFVSSMTFVKLQGM

Secondary structure (DSSP, 8-state):
-------SSTT--S-PPTTSSTTEEEEEETTEEEEEEEEEETTEEEEEGGGGGGG-TTSSS------TT---------S----GGGEEEEE----

Foldseek 3Di:
DDDPQPPPDVVDDSDDDPPPQVQWDFDDDPNHGQFIWGHPDPWKIKGFQVSCVVVCVVPVVPPPDDDPPDDDDDDDDPDDDDDPVGMDMDTRDDD